Protein AF-A0A3A8WKR2-F1 (afdb_monomer_lite)

Radius of gyration: 16.27 Å; chains: 1; bounding box: 33×56×37 Å

Structure (mmCIF, N/CA/C/O backbone):
data_AF-A0A3A8WKR2-F1
#
_entry.id   AF-A0A3A8WKR2-F1
#
loop_
_atom_site.group_PDB
_atom_site.id
_atom_site.type_symbol
_atom_site.label_atom_id
_atom_site.label_alt_id
_atom_site.label_comp_id
_atom_site.label_asym_id
_atom_site.label_entity_id
_atom_site.label_seq_id
_atom_site.pdbx_PDB_ins_code
_atom_site.Cartn_x
_atom_site.Cartn_y
_atom_site.Cartn_z
_atom_site.occupancy
_atom_site.B_iso_or_equiv
_atom_site.auth_seq_id
_atom_site.auth_comp_id
_atom_site.auth_asym_id
_atom_site.auth_atom_id
_atom_site.pdbx_PDB_model_num
ATOM 1 N N . MET A 1 1 ? 0.386 -29.888 -8.246 1.00 54.59 1 MET A N 1
ATOM 2 C CA . MET A 1 1 ? 0.530 -28.434 -8.473 1.00 54.59 1 MET A CA 1
ATOM 3 C C . MET A 1 1 ? 1.461 -28.224 -9.652 1.00 54.59 1 MET A C 1
ATOM 5 O O . MET A 1 1 ? 2.599 -28.665 -9.584 1.00 54.59 1 MET A O 1
ATOM 9 N N . THR A 1 2 ? 0.986 -27.614 -10.733 1.00 65.75 2 THR A N 1
ATOM 10 C CA . THR A 1 2 ? 1.824 -27.174 -11.857 1.00 65.75 2 THR A CA 1
ATOM 11 C C . THR A 1 2 ? 2.219 -25.722 -11.625 1.00 65.75 2 THR A C 1
ATOM 13 O O . THR A 1 2 ? 1.349 -24.857 -11.572 1.00 65.75 2 THR A O 1
ATOM 16 N N . LEU A 1 3 ? 3.515 -25.456 -11.455 1.00 73.44 3 LEU A N 1
ATOM 17 C CA . LEU A 1 3 ? 4.040 -24.095 -11.356 1.00 73.44 3 LEU A CA 1
ATOM 18 C C . LEU A 1 3 ? 3.862 -23.401 -12.717 1.00 73.44 3 LEU A C 1
ATOM 20 O O . LEU A 1 3 ? 4.360 -23.893 -13.728 1.00 73.44 3 LEU A O 1
ATOM 24 N N . GLN A 1 4 ? 3.141 -22.283 -12.748 1.00 75.62 4 GLN A N 1
ATOM 25 C CA . GLN A 1 4 ? 3.047 -21.405 -13.915 1.00 75.62 4 GLN A CA 1
ATOM 26 C C . GLN A 1 4 ? 4.026 -20.248 -13.693 1.00 75.62 4 GLN A C 1
ATOM 28 O O . GLN A 1 4 ? 3.892 -19.522 -12.710 1.00 75.62 4 GLN A O 1
ATOM 33 N N . MET A 1 5 ? 5.031 -20.102 -14.560 1.00 78.94 5 MET A N 1
ATOM 34 C CA . MET A 1 5 ? 5.992 -18.997 -14.484 1.00 78.94 5 MET A CA 1
ATOM 35 C C . MET A 1 5 ? 5.690 -17.945 -15.548 1.00 78.94 5 MET A C 1
ATOM 37 O O . MET A 1 5 ? 5.533 -18.271 -16.721 1.00 78.94 5 MET A O 1
ATOM 41 N N . GLU A 1 6 ? 5.669 -16.682 -15.132 1.00 75.50 6 GLU A N 1
ATOM 42 C CA . GLU A 1 6 ? 5.547 -15.512 -16.000 1.00 75.50 6 GLU A CA 1
ATOM 43 C C . GLU A 1 6 ? 6.746 -14.597 -15.721 1.00 75.50 6 GLU A C 1
ATOM 45 O O . GLU A 1 6 ? 6.967 -14.189 -14.580 1.00 75.50 6 GLU A O 1
ATOM 50 N N . GLN A 1 7 ? 7.554 -14.312 -16.746 1.00 78.44 7 GLN A N 1
ATOM 51 C CA . GLN A 1 7 ? 8.708 -13.420 -16.634 1.00 78.44 7 GLN A CA 1
ATOM 52 C C . GLN A 1 7 ? 8.370 -12.070 -17.260 1.00 78.44 7 GLN A C 1
ATOM 54 O O . GLN A 1 7 ? 7.929 -11.996 -18.404 1.00 78.44 7 GLN A O 1
ATOM 59 N N . VAL A 1 8 ? 8.630 -10.996 -16.519 1.00 79.62 8 VAL A N 1
ATOM 60 C CA . VAL A 1 8 ? 8.460 -9.624 -16.994 1.00 79.62 8 VAL A CA 1
ATOM 61 C C . VAL A 1 8 ? 9.585 -8.756 -16.447 1.00 79.62 8 VAL A C 1
ATOM 63 O O . VAL A 1 8 ? 10.010 -8.922 -15.301 1.00 79.62 8 VAL A O 1
ATOM 66 N N . PHE A 1 9 ? 10.082 -7.823 -17.255 1.00 83.19 9 PHE A N 1
ATOM 67 C CA . PHE A 1 9 ? 10.943 -6.768 -16.739 1.00 83.19 9 PHE A CA 1
ATOM 68 C C . PHE A 1 9 ? 10.080 -5.755 -15.997 1.00 83.19 9 PHE A C 1
ATOM 70 O O . PHE A 1 9 ? 9.121 -5.222 -16.540 1.00 83.19 9 PHE A O 1
ATOM 77 N N . VAL A 1 10 ? 10.450 -5.444 -14.757 1.00 83.62 10 VAL A N 1
ATOM 78 C CA . VAL A 1 10 ? 9.696 -4.508 -13.907 1.00 83.62 10 VAL A CA 1
ATOM 79 C C . VAL A 1 10 ? 9.517 -3.133 -14.568 1.00 83.62 10 VAL A C 1
ATOM 81 O O . VAL A 1 10 ? 8.483 -2.503 -14.394 1.00 83.62 10 VAL A O 1
ATOM 84 N N . ARG A 1 11 ? 10.491 -2.687 -15.373 1.00 81.25 11 ARG A N 1
ATOM 85 C CA . ARG A 1 11 ? 10.414 -1.427 -16.137 1.00 81.25 11 ARG A CA 1
ATOM 86 C C . ARG A 1 11 ? 9.366 -1.441 -17.249 1.00 81.25 11 ARG A C 1
ATOM 88 O O . ARG A 1 11 ? 8.857 -0.385 -17.598 1.00 81.25 11 ARG A O 1
ATOM 95 N N . ASP A 1 12 ? 9.057 -2.621 -17.773 1.00 84.69 12 ASP A N 1
ATOM 96 C CA . ASP A 1 12 ? 8.122 -2.808 -18.883 1.00 84.69 1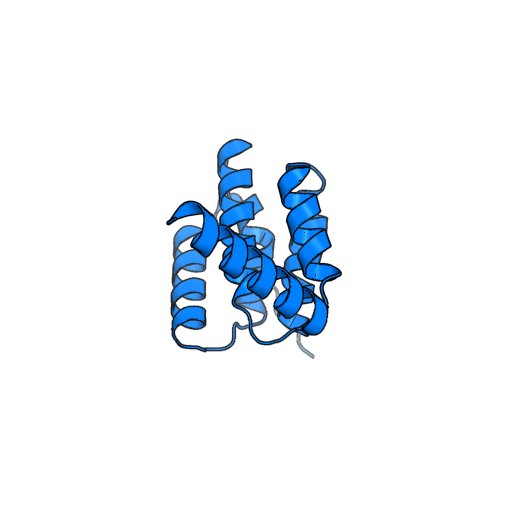2 ASP A CA 1
ATOM 97 C C . ASP A 1 12 ? 6.709 -3.127 -18.375 1.00 84.69 12 ASP A C 1
ATOM 99 O O . ASP A 1 12 ? 5.796 -3.392 -19.160 1.00 84.69 12 ASP A O 1
ATOM 103 N N . LEU A 1 13 ? 6.505 -3.113 -17.050 1.00 85.25 13 LEU A N 1
ATOM 104 C CA . LEU A 1 13 ? 5.178 -3.255 -16.476 1.00 85.25 13 LEU A CA 1
ATOM 105 C C . LEU A 1 13 ? 4.292 -2.108 -16.969 1.00 85.25 13 LEU A C 1
ATOM 107 O O . LEU A 1 13 ? 4.689 -0.944 -16.876 1.00 85.25 13 LEU A O 1
ATOM 111 N N . PRO A 1 14 ? 3.062 -2.400 -17.425 1.00 86.44 14 PRO A N 1
ATOM 112 C CA . PRO A 1 14 ? 2.098 -1.373 -17.785 1.00 86.44 14 PRO A CA 1
ATOM 113 C C . PRO A 1 14 ? 1.527 -0.751 -16.502 1.00 86.44 14 PRO A C 1
ATOM 115 O O . PRO A 1 14 ? 0.368 -0.975 -16.150 1.00 86.44 14 PRO A O 1
ATOM 118 N N . ALA A 1 15 ? 2.372 -0.005 -15.786 1.00 85.38 15 ALA A N 1
ATOM 119 C CA . ALA A 1 15 ? 2.145 0.470 -14.428 1.00 85.38 15 ALA A CA 1
ATOM 120 C C . ALA A 1 15 ? 0.817 1.222 -14.301 1.00 85.38 15 ALA A C 1
ATOM 122 O O . ALA A 1 15 ? 0.014 0.925 -13.420 1.00 85.38 15 ALA A O 1
ATOM 123 N N . GLU A 1 16 ? 0.533 2.115 -15.249 1.00 87.75 16 GLU A N 1
ATOM 124 C CA . GLU A 1 16 ? -0.706 2.888 -15.235 1.00 87.75 16 GLU A CA 1
ATOM 125 C C . GLU A 1 16 ? -1.943 2.011 -15.464 1.00 87.75 16 GLU A C 1
ATOM 127 O O . GLU A 1 16 ? -2.945 2.148 -14.772 1.00 87.75 16 GLU A O 1
ATOM 132 N N . LYS A 1 17 ? -1.872 1.031 -16.372 1.00 89.50 17 LYS A N 1
ATOM 133 C CA . LYS A 1 17 ? -2.993 0.109 -16.609 1.00 89.50 17 LYS A CA 1
ATOM 134 C C . LYS A 1 17 ? -3.283 -0.747 -15.376 1.00 89.50 17 LYS A C 1
ATOM 136 O O . LYS A 1 17 ? -4.448 -0.962 -15.046 1.00 89.50 17 LYS A O 1
ATOM 141 N N . ILE A 1 18 ? -2.234 -1.229 -14.708 1.00 88.56 18 ILE A N 1
ATOM 142 C CA . ILE A 1 18 ? -2.344 -1.984 -13.453 1.00 88.56 18 ILE A CA 1
ATOM 143 C C . ILE A 1 18 ? -3.015 -1.108 -12.393 1.00 88.56 18 ILE A C 1
ATOM 145 O O . ILE A 1 18 ? -4.017 -1.516 -11.811 1.00 88.56 18 ILE A O 1
ATOM 149 N N . TYR A 1 19 ? -2.512 0.112 -12.203 1.00 87.75 19 TYR A N 1
ATOM 150 C CA . TYR A 1 19 ? -3.041 1.066 -11.234 1.00 87.75 19 TYR A CA 1
ATOM 151 C C . TYR A 1 19 ? -4.535 1.352 -11.451 1.00 87.75 19 TYR A C 1
ATOM 153 O O . TYR A 1 19 ? -5.335 1.199 -10.527 1.00 87.75 19 TYR A O 1
ATOM 161 N N . GLN A 1 20 ? -4.935 1.666 -12.687 1.00 89.31 20 GLN A N 1
ATOM 162 C CA . GLN A 1 20 ? -6.335 1.931 -13.034 1.00 89.31 20 GLN A CA 1
ATOM 163 C C . GLN A 1 20 ? -7.233 0.707 -12.830 1.00 89.31 20 GLN A C 1
ATOM 165 O O . GLN A 1 20 ? -8.346 0.833 -12.323 1.00 89.31 20 GLN A O 1
ATOM 170 N N . THR A 1 21 ? -6.753 -0.488 -13.185 1.00 90.50 21 THR A N 1
ATOM 171 C CA . THR A 1 21 ? -7.519 -1.733 -13.007 1.00 90.50 21 THR A CA 1
ATOM 172 C C . THR A 1 21 ? -7.788 -2.005 -11.528 1.00 90.50 21 THR A C 1
ATOM 174 O O . THR A 1 21 ? -8.921 -2.302 -11.151 1.00 90.50 21 THR A O 1
ATOM 177 N N . VAL A 1 22 ? -6.762 -1.851 -10.685 1.00 89.25 22 VAL A N 1
ATOM 178 C CA . VAL A 1 22 ? -6.875 -2.029 -9.233 1.00 89.25 22 VAL A CA 1
ATOM 179 C C . VAL A 1 22 ? -7.834 -1.001 -8.635 1.00 89.25 22 VAL A C 1
ATOM 181 O O . VAL A 1 22 ? -8.725 -1.382 -7.883 1.00 89.25 22 VAL A O 1
ATOM 184 N N . ILE A 1 23 ? -7.725 0.277 -9.016 1.00 89.44 23 ILE A N 1
ATOM 185 C CA . ILE A 1 23 ? -8.662 1.322 -8.573 1.00 89.44 23 ILE A CA 1
ATOM 186 C C . ILE A 1 23 ? -10.101 0.974 -8.929 1.00 89.44 23 ILE A C 1
ATOM 188 O O . ILE A 1 23 ? -10.986 1.103 -8.087 1.00 89.44 23 ILE A O 1
ATOM 192 N N . HIS A 1 24 ? -10.350 0.569 -10.174 1.00 90.94 24 HIS A N 1
ATOM 193 C CA . HIS A 1 24 ? -11.699 0.246 -10.622 1.00 90.94 24 HIS A CA 1
ATOM 194 C C . HIS A 1 24 ? -12.303 -0.896 -9.806 1.00 90.94 24 HIS A C 1
ATOM 196 O O . HIS A 1 24 ? -13.449 -0.787 -9.379 1.00 90.94 24 HIS A O 1
ATOM 202 N N . LYS A 1 25 ? -11.524 -1.946 -9.529 1.00 91.50 25 LYS A N 1
ATOM 203 C CA . LYS A 1 25 ? -11.966 -3.064 -8.691 1.00 91.50 25 LYS A CA 1
ATOM 204 C C . LYS A 1 25 ? -12.240 -2.647 -7.252 1.00 91.50 25 LYS A C 1
ATOM 206 O O . LYS A 1 25 ? -13.318 -2.929 -6.742 1.00 91.50 25 LYS A O 1
ATOM 211 N N . LEU A 1 26 ? -11.317 -1.915 -6.628 1.00 87.69 26 LEU A N 1
ATOM 212 C CA . LEU A 1 26 ? -11.488 -1.449 -5.249 1.00 87.69 26 LEU A CA 1
ATOM 213 C C . LEU A 1 26 ? -12.709 -0.529 -5.106 1.00 87.69 26 LEU A C 1
ATOM 215 O O . LEU A 1 26 ? -13.477 -0.680 -4.162 1.00 87.69 26 LEU A O 1
ATOM 219 N N . LYS A 1 27 ? -12.957 0.358 -6.079 1.00 86.12 27 LYS A N 1
ATOM 220 C CA . LYS A 1 27 ? -14.162 1.208 -6.110 1.00 86.12 27 LYS A CA 1
ATOM 221 C C . LYS A 1 27 ? -15.462 0.416 -6.254 1.00 86.12 27 LYS A C 1
ATOM 223 O O . LYS A 1 27 ? -16.491 0.863 -5.756 1.00 86.12 27 LYS A O 1
ATOM 228 N N . ASN A 1 28 ? -15.419 -0.726 -6.932 1.00 87.62 28 ASN A N 1
ATOM 229 C CA . ASN A 1 28 ? -16.574 -1.600 -7.124 1.00 87.62 28 ASN A CA 1
ATOM 230 C C . ASN A 1 28 ? -16.768 -2.608 -5.975 1.00 87.62 28 ASN A C 1
ATOM 232 O O . ASN A 1 28 ? -17.761 -3.331 -5.978 1.00 87.62 28 ASN A O 1
ATOM 236 N N . GLY A 1 29 ? -15.844 -2.667 -5.006 1.00 82.25 29 GLY A N 1
ATOM 237 C CA . GLY A 1 29 ? -15.840 -3.679 -3.943 1.00 82.25 29 GLY A CA 1
ATOM 238 C C . GLY A 1 29 ? -15.380 -5.067 -4.409 1.00 82.25 29 GLY A C 1
ATOM 239 O O . GLY A 1 29 ? -15.605 -6.063 -3.722 1.00 82.25 29 GLY A O 1
ATOM 240 N N . ASP A 1 30 ? -14.742 -5.157 -5.578 1.00 88.25 30 ASP A N 1
ATOM 241 C CA . ASP A 1 30 ? -14.231 -6.414 -6.116 1.00 88.25 30 ASP A CA 1
ATOM 242 C C . ASP A 1 30 ? -12.921 -6.819 -5.426 1.00 88.25 30 ASP A C 1
ATOM 244 O O . ASP A 1 30 ? -12.030 -5.998 -5.185 1.00 88.25 30 ASP A O 1
ATOM 248 N N . LYS A 1 31 ? -12.750 -8.124 -5.185 1.00 88.50 31 LYS A N 1
ATOM 249 C CA . LYS A 1 31 ? -11.486 -8.668 -4.672 1.00 88.50 31 LYS A CA 1
ATOM 250 C C . LYS A 1 31 ? -10.386 -8.613 -5.729 1.00 88.50 31 LYS A C 1
ATOM 252 O O . LYS A 1 31 ? -10.601 -8.926 -6.905 1.00 88.50 31 LYS A O 1
ATOM 257 N N . LEU A 1 32 ? -9.179 -8.285 -5.280 1.00 92.06 32 LEU A N 1
ATOM 258 C CA . LEU A 1 32 ? -7.980 -8.375 -6.103 1.00 92.06 32 LEU A CA 1
ATOM 259 C C . LEU A 1 32 ? -7.529 -9.833 -6.208 1.00 92.06 32 LEU A C 1
ATOM 261 O O . LEU A 1 32 ? -7.591 -10.606 -5.256 1.00 92.06 32 LEU A O 1
ATOM 265 N N . THR A 1 33 ? -7.061 -10.213 -7.388 1.00 92.50 33 THR A N 1
ATOM 266 C CA . THR A 1 33 ? -6.405 -11.504 -7.607 1.00 92.50 33 THR A CA 1
ATOM 267 C C . THR A 1 33 ? -4.997 -11.500 -7.009 1.00 92.50 33 THR A C 1
ATOM 269 O O . THR A 1 33 ? -4.383 -10.44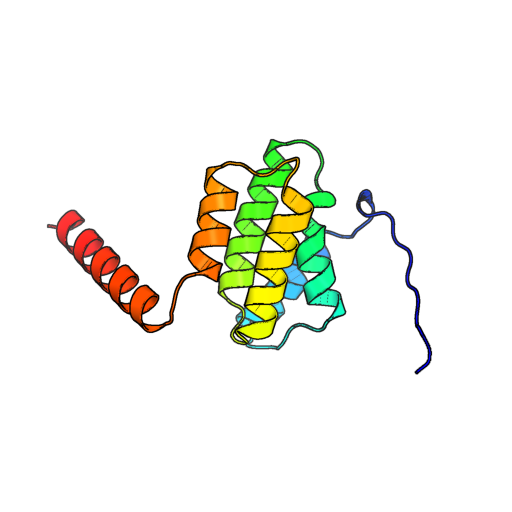4 -6.855 1.00 92.50 33 THR A O 1
ATOM 272 N N . GLU A 1 34 ? -4.424 -12.680 -6.749 1.00 89.50 34 GLU A N 1
ATOM 273 C CA . GLU A 1 34 ? -3.030 -12.792 -6.282 1.00 89.50 34 GLU A CA 1
ATOM 274 C C . GLU A 1 34 ? -2.044 -12.076 -7.217 1.00 89.50 34 GLU A C 1
ATOM 276 O O . GLU A 1 34 ? -1.137 -11.382 -6.759 1.00 89.50 34 GLU A O 1
ATOM 281 N N . LYS A 1 35 ? -2.256 -12.175 -8.538 1.00 89.06 35 LYS A N 1
ATOM 282 C CA . LYS A 1 35 ? -1.448 -11.463 -9.535 1.00 89.06 35 LYS A CA 1
ATOM 283 C C . LYS A 1 35 ? -1.534 -9.948 -9.351 1.00 89.06 35 LYS A C 1
ATOM 285 O O . LYS A 1 35 ? -0.505 -9.282 -9.390 1.00 89.06 35 LYS A O 1
ATOM 290 N N . GLU A 1 36 ? -2.730 -9.410 -9.137 1.00 91.94 36 GLU A N 1
ATOM 291 C CA . GLU A 1 36 ? -2.941 -7.971 -8.936 1.00 91.94 36 GLU A CA 1
ATOM 292 C C . GLU A 1 36 ? -2.327 -7.484 -7.620 1.00 91.94 36 GLU A C 1
ATOM 294 O O . GLU A 1 36 ? -1.703 -6.427 -7.606 1.00 91.94 36 GLU A O 1
ATOM 299 N N . LEU A 1 37 ? -2.414 -8.272 -6.542 1.00 92.62 37 LEU A N 1
ATOM 300 C CA . LEU A 1 37 ? -1.738 -7.970 -5.274 1.00 92.62 37 LEU A CA 1
ATOM 301 C C . LEU A 1 37 ? -0.214 -7.913 -5.457 1.00 92.62 37 LEU A C 1
ATOM 303 O O . LEU A 1 37 ? 0.432 -6.961 -5.019 1.00 92.62 37 LEU A O 1
ATOM 307 N N . MET A 1 38 ? 0.365 -8.891 -6.161 1.00 90.25 38 MET A N 1
ATOM 308 C CA . MET A 1 38 ? 1.800 -8.914 -6.461 1.00 90.25 38 MET A CA 1
ATOM 309 C C . MET A 1 38 ? 2.223 -7.746 -7.354 1.00 90.25 38 MET A C 1
ATOM 311 O O . MET A 1 38 ? 3.257 -7.124 -7.109 1.00 90.25 38 MET A O 1
ATOM 315 N N . GLN A 1 39 ? 1.418 -7.421 -8.366 1.00 90.12 39 GLN A N 1
ATOM 316 C CA . GLN A 1 39 ? 1.644 -6.276 -9.242 1.00 90.12 39 GLN A CA 1
ATOM 317 C C . GLN A 1 39 ? 1.584 -4.954 -8.476 1.00 90.12 39 GLN A C 1
ATOM 319 O O . GLN A 1 39 ? 2.426 -4.093 -8.711 1.00 90.12 39 GLN A O 1
ATOM 324 N N . LEU A 1 40 ? 0.643 -4.814 -7.539 1.00 90.75 40 LEU A N 1
ATOM 325 C CA . LEU A 1 40 ? 0.506 -3.638 -6.686 1.00 90.75 40 LEU A CA 1
ATOM 326 C C . LEU A 1 40 ? 1.734 -3.455 -5.787 1.00 90.75 40 LEU A C 1
ATOM 328 O O . LEU A 1 40 ? 2.239 -2.341 -5.670 1.00 90.75 40 LEU A O 1
ATOM 332 N N . ILE A 1 41 ? 2.251 -4.552 -5.221 1.00 91.00 41 ILE A N 1
ATOM 333 C CA . ILE A 1 41 ? 3.492 -4.550 -4.444 1.00 91.00 41 ILE A CA 1
ATOM 334 C C . ILE A 1 41 ? 4.633 -4.021 -5.312 1.00 91.00 41 ILE A C 1
ATOM 336 O O . ILE A 1 41 ? 5.223 -3.013 -4.962 1.00 91.00 41 ILE A O 1
ATOM 340 N N . ILE A 1 42 ? 4.927 -4.626 -6.465 1.00 89.50 42 ILE A N 1
ATOM 341 C CA . ILE A 1 42 ? 6.101 -4.247 -7.276 1.00 89.50 42 ILE A CA 1
ATOM 342 C C . ILE A 1 42 ? 5.933 -2.940 -8.067 1.00 89.50 42 ILE A C 1
ATOM 344 O O . ILE A 1 42 ? 6.915 -2.447 -8.623 1.00 89.50 42 ILE A O 1
ATOM 348 N N . LEU A 1 43 ? 4.728 -2.368 -8.120 1.00 90.00 43 LEU A N 1
ATOM 349 C CA . LEU A 1 43 ? 4.398 -1.191 -8.927 1.00 90.00 43 LEU A CA 1
ATOM 350 C C . LEU A 1 43 ? 5.351 -0.001 -8.717 1.00 90.00 43 LEU A C 1
ATOM 352 O O . LEU A 1 43 ? 5.803 0.565 -9.714 1.00 90.00 43 LEU A O 1
ATOM 356 N N . PRO A 1 44 ? 5.750 0.368 -7.481 1.00 88.62 44 PRO A N 1
ATOM 357 C CA . PRO A 1 44 ? 6.680 1.474 -7.276 1.00 88.62 44 PRO A CA 1
ATOM 358 C C . PRO A 1 44 ? 8.067 1.234 -7.874 1.00 88.62 44 PRO A C 1
ATOM 360 O O . PRO A 1 44 ? 8.796 2.185 -8.131 1.00 88.62 44 PRO A O 1
ATOM 363 N N . LEU A 1 45 ? 8.462 -0.018 -8.115 1.00 86.25 45 LEU A N 1
ATOM 364 C CA . LEU A 1 45 ? 9.758 -0.335 -8.715 1.00 86.25 45 LEU A CA 1
ATOM 365 C C . LEU A 1 45 ? 9.796 -0.066 -10.226 1.00 86.25 45 LEU A C 1
ATOM 367 O O . LEU A 1 45 ? 10.893 0.067 -10.775 1.00 86.25 45 LEU A O 1
ATOM 371 N N . ALA A 1 46 ? 8.633 0.012 -10.880 1.00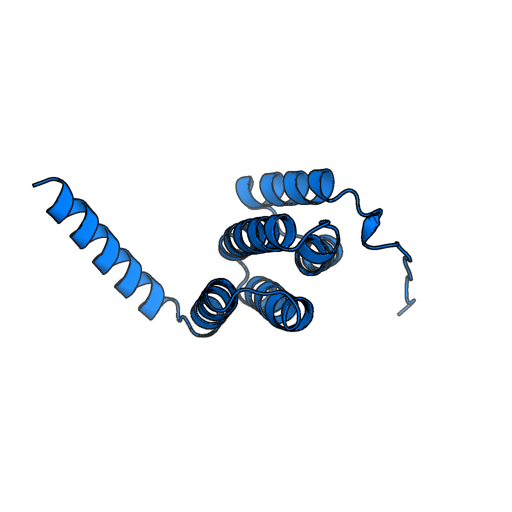 87.75 46 ALA A N 1
ATOM 372 C CA . ALA A 1 46 ? 8.516 0.320 -12.304 1.00 87.75 46 ALA A CA 1
ATOM 373 C C . ALA A 1 46 ? 8.824 1.797 -12.610 1.00 87.75 46 ALA A C 1
ATOM 375 O O . ALA A 1 46 ? 9.227 2.128 -13.724 1.00 87.75 46 ALA A O 1
ATOM 376 N N . GLU A 1 47 ? 8.691 2.679 -11.616 1.00 87.94 47 GLU A N 1
ATOM 377 C CA . GLU A 1 47 ? 8.915 4.114 -11.779 1.00 87.94 47 GLU A CA 1
ATOM 378 C C . GLU A 1 47 ? 10.402 4.478 -11.878 1.00 87.94 47 GLU A C 1
ATOM 380 O O . GLU A 1 47 ? 11.277 3.889 -11.229 1.00 87.94 47 GLU A O 1
ATOM 385 N N . GLN A 1 48 ? 10.696 5.511 -12.669 1.00 85.31 48 GLN A N 1
ATOM 386 C CA . GLN A 1 48 ? 12.043 6.061 -12.818 1.00 85.31 48 GLN A CA 1
ATOM 387 C C . GLN A 1 48 ? 12.225 7.320 -11.967 1.00 85.31 48 GLN A C 1
ATOM 389 O O . GLN A 1 48 ? 11.383 8.214 -11.979 1.00 85.31 48 GLN A O 1
ATOM 394 N N . GLY A 1 49 ? 13.365 7.413 -11.277 1.00 86.12 49 GLY A N 1
ATOM 395 C CA . GLY A 1 49 ? 13.679 8.530 -10.379 1.00 86.12 49 GLY A CA 1
ATOM 396 C C . GLY A 1 49 ? 13.097 8.359 -8.973 1.00 86.12 49 GLY A C 1
ATOM 397 O O . GLY A 1 49 ? 12.063 7.724 -8.783 1.00 86.12 49 GLY A O 1
ATOM 398 N N . ALA A 1 50 ? 13.788 8.898 -7.966 1.00 83.44 50 ALA A N 1
ATOM 399 C CA . ALA A 1 50 ? 13.393 8.734 -6.566 1.00 83.44 50 ALA A CA 1
ATOM 400 C C . ALA A 1 50 ? 12.019 9.361 -6.271 1.00 83.44 50 ALA A C 1
ATOM 402 O O . ALA A 1 50 ? 11.203 8.736 -5.600 1.00 83.44 50 ALA A O 1
ATOM 403 N N . ASP A 1 51 ? 11.732 10.537 -6.833 1.00 85.44 51 ASP A N 1
ATOM 404 C CA . ASP A 1 51 ? 10.491 11.271 -6.557 1.00 85.44 51 ASP A CA 1
ATOM 405 C C . ASP A 1 51 ? 9.249 10.551 -7.093 1.00 85.44 51 ASP A C 1
ATOM 407 O O . ASP A 1 51 ? 8.251 10.421 -6.388 1.00 85.44 51 ASP A O 1
ATOM 411 N N . ASN A 1 52 ? 9.313 10.017 -8.317 1.00 88.06 52 ASN A N 1
ATOM 412 C CA . ASN A 1 52 ? 8.200 9.255 -8.893 1.00 88.06 52 ASN A CA 1
ATOM 413 C C . ASN A 1 52 ? 7.965 7.950 -8.127 1.00 88.06 52 ASN A C 1
ATOM 415 O O . ASN A 1 52 ? 6.820 7.571 -7.894 1.00 88.06 52 ASN A O 1
ATOM 419 N N . LYS A 1 53 ? 9.043 7.305 -7.659 1.00 86.88 53 LYS A N 1
ATOM 420 C CA . LYS A 1 53 ? 8.941 6.143 -6.772 1.00 86.88 53 LYS A CA 1
ATOM 421 C C . LYS A 1 53 ? 8.235 6.494 -5.464 1.00 86.88 53 LYS A C 1
ATOM 423 O O . LYS A 1 53 ? 7.356 5.739 -5.066 1.00 86.88 53 LYS A O 1
ATOM 428 N N . GLN A 1 54 ? 8.555 7.624 -4.821 1.00 84.81 54 GLN A N 1
ATOM 429 C CA . GLN A 1 54 ? 7.849 8.047 -3.598 1.00 84.81 54 GLN A CA 1
ATOM 430 C C . GLN A 1 54 ? 6.367 8.300 -3.853 1.00 84.81 54 GLN A C 1
ATOM 432 O O . GLN A 1 54 ? 5.532 7.735 -3.152 1.00 84.81 54 GLN A O 1
ATOM 437 N N . LYS A 1 55 ? 6.038 9.072 -4.896 1.00 88.62 55 LYS A N 1
ATOM 438 C CA . LYS A 1 55 ? 4.643 9.347 -5.266 1.00 88.62 55 LYS A CA 1
ATOM 439 C C . LYS A 1 55 ? 3.868 8.057 -5.506 1.00 88.62 55 LYS A C 1
ATOM 441 O O . LYS A 1 55 ? 2.735 7.911 -5.057 1.00 88.62 55 LYS A O 1
ATOM 446 N N . ARG A 1 56 ? 4.492 7.088 -6.178 1.00 89.56 56 ARG A N 1
ATOM 447 C CA . ARG A 1 56 ? 3.863 5.792 -6.421 1.00 89.56 56 ARG A CA 1
ATOM 448 C C . ARG A 1 56 ? 3.701 4.980 -5.139 1.00 89.56 56 ARG A C 1
ATOM 450 O O . ARG A 1 56 ? 2.675 4.330 -4.987 1.00 89.56 56 ARG A O 1
ATOM 457 N N . ILE A 1 57 ? 4.655 5.028 -4.208 1.00 89.00 57 ILE A N 1
ATOM 458 C CA . ILE A 1 57 ? 4.510 4.398 -2.884 1.00 89.00 57 ILE A CA 1
ATOM 459 C C . ILE A 1 57 ? 3.301 4.979 -2.148 1.00 89.00 57 ILE A C 1
ATOM 461 O O . ILE A 1 57 ? 2.483 4.210 -1.655 1.00 89.00 57 ILE A O 1
ATOM 465 N N . GLU A 1 58 ? 3.157 6.302 -2.109 1.00 88.81 58 GLU A N 1
ATOM 466 C CA . GLU A 1 58 ? 2.028 6.978 -1.453 1.00 88.81 58 GLU A CA 1
ATOM 467 C C . GLU A 1 58 ? 0.686 6.543 -2.048 1.00 88.81 58 GLU A C 1
ATOM 469 O O . GLU A 1 58 ? -0.208 6.112 -1.320 1.00 88.81 58 GLU A O 1
ATOM 474 N N . GLN A 1 59 ? 0.581 6.546 -3.378 1.00 90.12 59 GLN A N 1
ATOM 475 C CA . GLN A 1 59 ? -0.609 6.072 -4.084 1.00 90.12 59 GLN A CA 1
ATOM 476 C C . GLN A 1 59 ? -0.924 4.606 -3.779 1.00 90.12 59 GLN A C 1
ATOM 478 O O . GLN A 1 59 ? -2.079 4.239 -3.582 1.00 90.12 59 GLN A O 1
ATOM 483 N N . VAL A 1 60 ? 0.091 3.743 -3.744 1.00 90.38 60 VAL A N 1
ATOM 484 C CA . VAL A 1 60 ? -0.108 2.323 -3.449 1.00 90.38 60 VAL A CA 1
ATOM 485 C C . VAL A 1 60 ? -0.511 2.112 -1.984 1.00 90.38 60 VAL A C 1
ATOM 487 O O . VAL A 1 60 ? -1.348 1.254 -1.713 1.00 90.38 60 VAL A O 1
ATOM 490 N N . ILE A 1 61 ? 0.028 2.896 -1.044 1.00 89.19 61 ILE A N 1
ATOM 491 C CA . ILE A 1 61 ? -0.386 2.870 0.368 1.00 89.19 61 ILE A CA 1
ATOM 492 C C . ILE A 1 61 ? -1.870 3.225 0.496 1.00 89.19 61 ILE A C 1
ATOM 494 O O . ILE A 1 61 ? -2.591 2.557 1.240 1.00 89.19 61 ILE A O 1
ATOM 498 N N . GLU A 1 62 ? -2.327 4.244 -0.234 1.00 89.19 62 GLU A N 1
ATOM 499 C CA . GLU A 1 62 ? -3.734 4.646 -0.262 1.00 89.19 62 GLU A CA 1
ATOM 500 C C . GLU A 1 62 ? -4.629 3.513 -0.780 1.00 89.19 62 GLU A C 1
ATOM 502 O O . GLU A 1 62 ? -5.603 3.151 -0.120 1.00 89.19 62 GLU A O 1
ATOM 507 N N . LEU A 1 63 ? -4.257 2.883 -1.902 1.00 90.19 63 LEU A N 1
ATOM 508 C CA . LEU A 1 63 ? -5.003 1.749 -2.458 1.00 90.19 63 LEU A CA 1
ATOM 509 C C . LEU A 1 63 ? -5.017 0.538 -1.527 1.00 90.19 63 LEU A C 1
ATOM 511 O O . LEU A 1 63 ? -6.062 -0.073 -1.322 1.00 90.19 63 LEU A O 1
ATOM 515 N N . ALA A 1 64 ? -3.877 0.198 -0.926 1.00 89.50 64 ALA A N 1
ATOM 516 C CA . ALA A 1 64 ? -3.792 -0.907 0.022 1.00 89.50 64 ALA A CA 1
ATOM 517 C C . ALA A 1 64 ? -4.697 -0.672 1.244 1.00 89.50 64 ALA A C 1
ATOM 519 O O . ALA A 1 64 ? -5.294 -1.612 1.769 1.00 89.50 64 ALA A O 1
ATOM 520 N N . GLY A 1 65 ? -4.858 0.588 1.660 1.00 87.31 65 GLY A N 1
ATOM 521 C CA . GLY A 1 65 ? -5.785 0.986 2.717 1.00 87.31 65 GLY A CA 1
ATOM 522 C C . GLY A 1 65 ? -7.259 0.694 2.413 1.00 87.31 65 GLY A C 1
ATOM 523 O O . GLY A 1 65 ? -8.033 0.533 3.351 1.00 87.31 65 GLY A O 1
ATOM 524 N N . GLN A 1 66 ? -7.636 0.586 1.136 1.00 88.19 66 GLN A N 1
ATOM 525 C CA . GLN A 1 66 ? -9.007 0.302 0.689 1.00 88.19 66 GLN A CA 1
ATOM 526 C C . GLN A 1 66 ? -9.302 -1.203 0.562 1.00 88.19 66 GLN A C 1
ATOM 528 O O . GLN A 1 66 ? -10.447 -1.586 0.346 1.00 88.19 66 GLN A O 1
ATOM 533 N N . ILE A 1 67 ? -8.291 -2.071 0.695 1.00 89.69 67 ILE A N 1
ATOM 534 C CA . ILE A 1 67 ? -8.475 -3.528 0.657 1.00 89.69 67 ILE A CA 1
ATOM 535 C C . ILE A 1 67 ? -9.202 -3.982 1.931 1.00 89.69 67 ILE A C 1
ATOM 537 O O . ILE A 1 67 ? -8.686 -3.822 3.036 1.00 89.69 67 ILE A O 1
ATOM 541 N N . GLU A 1 68 ? -10.374 -4.600 1.775 1.00 86.31 68 GLU A N 1
ATOM 542 C CA . GLU A 1 68 ? -11.196 -5.066 2.904 1.00 86.31 68 GLU A CA 1
ATOM 543 C C . GLU A 1 68 ? -10.596 -6.276 3.635 1.00 86.31 68 GLU A C 1
ATOM 545 O O . GLU A 1 68 ? -10.735 -6.421 4.853 1.00 86.31 68 GLU A O 1
ATOM 550 N N . ASN A 1 69 ? -9.935 -7.173 2.898 1.00 89.81 69 ASN A N 1
ATOM 551 C CA . ASN A 1 69 ? -9.325 -8.364 3.472 1.00 89.81 69 ASN A CA 1
ATOM 552 C C . ASN A 1 69 ? -8.034 -7.995 4.219 1.00 89.81 69 ASN A C 1
ATOM 554 O O . ASN A 1 69 ? -7.013 -7.679 3.609 1.00 89.81 69 ASN A O 1
ATOM 558 N N . GLU A 1 70 ? -8.054 -8.111 5.548 1.00 86.88 70 GLU A N 1
ATOM 559 C CA . GLU A 1 70 ? -6.908 -7.770 6.399 1.00 86.88 70 GLU A CA 1
ATOM 560 C C . GLU A 1 70 ? -5.631 -8.559 6.073 1.00 86.88 70 GLU A C 1
ATOM 562 O O . GLU A 1 70 ? -4.531 -8.032 6.241 1.00 86.88 70 GLU A O 1
ATOM 567 N N . GLN A 1 71 ? -5.736 -9.820 5.636 1.00 89.88 71 GLN A N 1
ATOM 568 C CA . GLN A 1 71 ? -4.556 -10.621 5.296 1.00 89.88 71 GLN A CA 1
ATOM 569 C C . GLN A 1 71 ? -3.915 -10.139 3.994 1.00 89.88 71 GLN A C 1
ATOM 571 O O . GLN A 1 71 ? -2.697 -9.974 3.940 1.00 89.88 71 GLN A O 1
ATOM 576 N N . GLU A 1 72 ? -4.726 -9.858 2.974 1.00 92.19 72 GLU A N 1
ATOM 577 C CA . GLU A 1 72 ? -4.263 -9.309 1.693 1.00 92.19 72 GLU A CA 1
ATOM 578 C C . GLU A 1 72 ? -3.685 -7.901 1.882 1.00 92.19 72 GLU A C 1
ATOM 580 O O . GLU A 1 72 ? -2.600 -7.596 1.389 1.00 92.19 72 GLU A O 1
ATOM 585 N N . GLN A 1 73 ? -4.347 -7.064 2.683 1.00 92.19 73 GLN A N 1
ATOM 586 C CA . GLN A 1 73 ? -3.853 -5.739 3.045 1.00 92.19 73 GLN A CA 1
ATOM 587 C C . GLN A 1 73 ? -2.488 -5.816 3.752 1.00 92.19 73 GLN A C 1
ATOM 589 O O . GLN A 1 73 ? -1.543 -5.118 3.370 1.00 92.19 73 GLN A O 1
ATOM 594 N N . LYS A 1 74 ? -2.343 -6.691 4.758 1.00 91.25 74 LYS A N 1
ATOM 595 C CA . LYS A 1 74 ? -1.060 -6.904 5.450 1.00 91.25 74 LYS A CA 1
ATOM 596 C C . LYS A 1 74 ? 0.017 -7.437 4.512 1.00 91.25 74 LYS A C 1
ATOM 598 O O . LYS A 1 74 ? 1.170 -7.023 4.644 1.00 91.25 74 LYS A O 1
ATOM 603 N N . LEU A 1 75 ? -0.340 -8.319 3.577 1.00 92.19 75 LEU A N 1
ATOM 604 C CA . LEU A 1 75 ? 0.577 -8.834 2.561 1.00 92.19 75 LEU A CA 1
ATOM 605 C C . LEU A 1 75 ? 1.126 -7.692 1.701 1.00 92.19 75 LEU A C 1
ATOM 607 O O . LEU A 1 75 ? 2.342 -7.582 1.553 1.00 92.19 75 LEU A O 1
ATOM 611 N N . VAL A 1 76 ? 0.255 -6.810 1.202 1.00 93.06 76 VAL A N 1
ATOM 612 C CA . VAL A 1 76 ? 0.664 -5.669 0.371 1.00 93.06 76 VAL A CA 1
ATOM 613 C C . VAL A 1 76 ? 1.555 -4.706 1.153 1.00 93.06 76 VAL A C 1
ATOM 615 O O . VAL A 1 76 ? 2.640 -4.366 0.683 1.00 93.06 76 VAL A O 1
ATOM 618 N N . PHE A 1 77 ? 1.170 -4.323 2.373 1.00 91.81 77 PHE A N 1
ATOM 619 C CA . PHE A 1 77 ? 1.991 -3.441 3.210 1.00 91.81 77 PHE A CA 1
ATOM 620 C C . PHE A 1 77 ? 3.350 -4.047 3.577 1.00 91.81 77 PHE A C 1
ATOM 622 O O . PHE A 1 77 ? 4.367 -3.355 3.524 1.00 91.81 77 PHE A O 1
ATOM 629 N N . SER A 1 78 ? 3.394 -5.337 3.910 1.00 90.81 78 SER A N 1
ATOM 630 C CA . SER A 1 78 ? 4.652 -6.027 4.218 1.00 90.81 78 SER A CA 1
ATOM 631 C C . SER A 1 78 ? 5.537 -6.134 2.977 1.00 90.81 78 SER A C 1
ATOM 633 O O . SER A 1 78 ? 6.734 -5.860 3.049 1.00 90.81 78 SER A O 1
ATOM 635 N N . GLY A 1 79 ? 4.945 -6.465 1.825 1.00 90.62 79 GLY A N 1
ATOM 636 C CA . GLY A 1 79 ? 5.632 -6.503 0.538 1.00 90.62 79 GLY A CA 1
ATOM 637 C C . GLY A 1 79 ? 6.238 -5.149 0.182 1.00 90.62 79 GLY A C 1
ATOM 638 O O . GLY A 1 79 ? 7.430 -5.076 -0.106 1.00 90.62 79 GLY A O 1
ATOM 639 N N . LEU A 1 80 ? 5.456 -4.070 0.290 1.00 89.62 80 LEU A N 1
ATOM 640 C CA . LEU A 1 80 ? 5.933 -2.698 0.107 1.00 89.62 80 LEU A CA 1
ATOM 641 C C . LEU A 1 80 ? 7.109 -2.387 1.026 1.00 89.62 80 LEU A C 1
ATOM 643 O O . LEU A 1 80 ? 8.127 -1.895 0.553 1.00 89.62 80 LEU A O 1
ATOM 647 N N . LEU A 1 81 ? 7.014 -2.701 2.320 1.00 87.25 81 LEU A N 1
ATOM 648 C CA . LEU A 1 81 ? 8.097 -2.427 3.264 1.00 87.25 81 LEU A CA 1
ATOM 649 C C . LEU A 1 81 ? 9.404 -3.129 2.861 1.00 87.25 81 LEU A C 1
ATOM 651 O O . LEU A 1 81 ? 10.465 -2.515 2.921 1.00 87.25 81 LEU A O 1
ATOM 655 N N . VAL A 1 82 ? 9.326 -4.385 2.412 1.00 85.94 82 VAL A N 1
ATOM 656 C CA . VAL A 1 82 ? 10.499 -5.174 2.001 1.00 85.94 82 VAL A CA 1
ATOM 657 C C . VAL A 1 82 ? 11.112 -4.647 0.705 1.00 85.94 82 VAL A C 1
ATOM 659 O O . VAL A 1 82 ? 12.323 -4.448 0.631 1.00 85.94 82 VAL A O 1
ATOM 662 N N . ILE A 1 83 ? 10.307 -4.415 -0.333 1.00 78.62 83 ILE A N 1
ATOM 663 C CA . ILE A 1 83 ? 10.850 -4.027 -1.645 1.00 78.62 83 ILE A CA 1
ATOM 664 C C . ILE A 1 83 ? 11.369 -2.585 -1.656 1.00 78.62 83 ILE A C 1
ATOM 666 O O . ILE A 1 83 ? 12.234 -2.240 -2.463 1.00 78.62 83 ILE A O 1
ATOM 670 N N . THR A 1 84 ? 10.803 -1.725 -0.805 1.00 68.75 84 THR A N 1
ATOM 671 C CA . THR A 1 84 ? 11.103 -0.293 -0.807 1.00 68.75 84 THR A CA 1
ATOM 672 C C . THR A 1 84 ? 12.187 0.080 0.199 1.00 68.75 84 THR A C 1
ATOM 674 O O . THR A 1 84 ? 12.606 1.230 0.201 1.00 68.75 84 THR 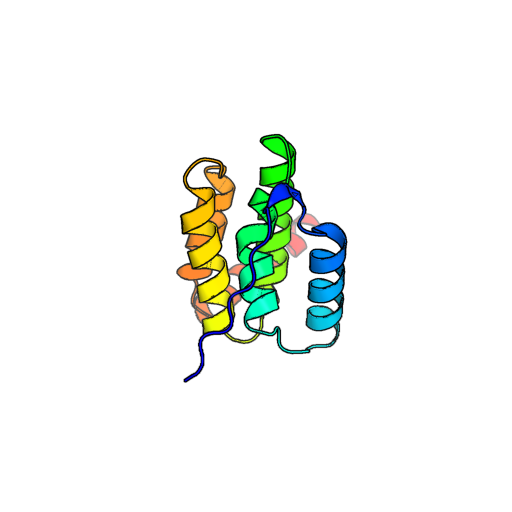A O 1
ATOM 677 N N . ASP A 1 85 ? 12.728 -0.869 0.969 1.00 68.00 85 ASP A N 1
ATOM 678 C CA . ASP A 1 85 ? 13.754 -0.647 2.003 1.00 68.00 85 ASP A CA 1
ATOM 679 C C . ASP A 1 85 ? 14.954 0.202 1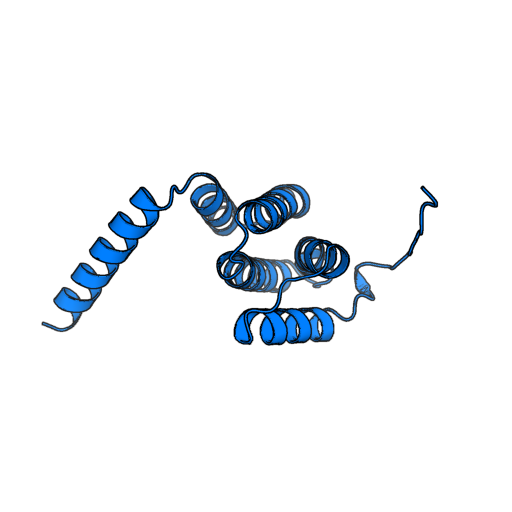.521 1.00 68.00 85 ASP A C 1
ATOM 681 O O . ASP A 1 85 ? 15.498 1.015 2.265 1.00 68.00 85 ASP A O 1
ATOM 685 N N . LYS A 1 86 ? 15.319 0.109 0.232 1.00 65.94 86 LYS A N 1
ATOM 686 C CA . LYS A 1 86 ? 16.416 0.892 -0.373 1.00 65.94 86 LYS A CA 1
ATOM 687 C C . LYS A 1 86 ? 16.033 2.278 -0.906 1.00 65.94 86 LYS A C 1
ATOM 689 O O . LYS A 1 86 ? 16.929 3.064 -1.206 1.00 65.94 86 LYS A O 1
ATOM 694 N N . PHE A 1 87 ? 14.746 2.577 -1.078 1.00 68.56 87 PHE A N 1
ATOM 695 C CA . PHE A 1 87 ? 14.277 3.801 -1.743 1.00 68.56 87 PHE A CA 1
ATOM 696 C C . PHE A 1 87 ? 13.114 4.499 -1.034 1.00 68.56 87 PHE A C 1
ATOM 698 O O . PHE A 1 87 ? 12.663 5.516 -1.537 1.00 68.56 87 PHE A O 1
ATOM 705 N N . ILE A 1 88 ? 12.601 3.996 0.089 1.00 69.50 88 ILE A N 1
ATOM 706 C CA . ILE A 1 88 ? 11.451 4.570 0.795 1.00 69.50 88 ILE A CA 1
ATOM 707 C C . ILE A 1 88 ? 11.846 5.767 1.663 1.00 69.50 88 ILE A C 1
ATOM 709 O O . ILE A 1 88 ? 12.887 5.764 2.322 1.00 69.50 88 ILE A O 1
ATOM 713 N N . SER A 1 89 ? 10.998 6.796 1.699 1.00 77.19 89 SER A N 1
ATOM 714 C CA . SER A 1 89 ? 11.150 7.881 2.667 1.00 77.19 89 SER A CA 1
ATOM 715 C C . SER A 1 89 ? 10.871 7.373 4.091 1.00 77.19 89 SER A C 1
ATOM 717 O O . SER A 1 89 ? 10.079 6.451 4.309 1.00 77.19 89 SER A O 1
ATOM 719 N N . LYS A 1 90 ? 11.484 7.994 5.109 1.00 79.62 90 LYS A N 1
ATOM 720 C CA . LYS A 1 90 ? 11.192 7.653 6.517 1.00 79.62 90 LYS A CA 1
ATOM 721 C C . LYS A 1 90 ? 9.705 7.811 6.852 1.00 79.62 90 LYS A C 1
ATOM 723 O O . LYS A 1 90 ? 9.183 7.071 7.683 1.00 79.62 90 LYS A O 1
ATOM 728 N N . GLU A 1 91 ? 9.040 8.767 6.213 1.00 79.94 91 GLU A N 1
ATOM 729 C CA . GLU A 1 91 ? 7.616 9.039 6.379 1.00 79.94 91 GLU A CA 1
ATOM 730 C C . GLU A 1 91 ? 6.749 7.910 5.817 1.00 79.94 91 GLU A C 1
ATOM 732 O O . GLU A 1 91 ? 5.915 7.367 6.542 1.00 79.94 91 GLU A O 1
ATOM 737 N N . ASN A 1 92 ? 7.027 7.461 4.592 1.00 80.06 92 ASN A N 1
ATOM 738 C CA . ASN A 1 92 ? 6.312 6.349 3.970 1.00 80.06 92 ASN A CA 1
ATOM 739 C C . ASN A 1 92 ? 6.510 5.047 4.757 1.00 80.06 92 ASN A C 1
ATOM 741 O O . ASN A 1 92 ? 5.543 4.344 5.051 1.00 80.06 92 ASN A O 1
ATOM 745 N N . ALA A 1 93 ? 7.734 4.765 5.214 1.00 83.06 93 ALA A N 1
ATOM 746 C CA . ALA A 1 93 ? 8.003 3.604 6.062 1.00 83.06 93 ALA A CA 1
ATOM 747 C C . ALA A 1 93 ? 7.245 3.677 7.398 1.00 83.06 93 ALA A C 1
ATOM 749 O O . ALA A 1 93 ? 6.717 2.671 7.878 1.00 83.06 93 ALA A O 1
ATOM 750 N N . LYS A 1 94 ? 7.157 4.870 8.001 1.00 84.50 94 LYS A N 1
ATOM 751 C CA . LYS A 1 94 ? 6.378 5.099 9.223 1.00 84.50 94 LYS A CA 1
ATOM 752 C C . LYS A 1 94 ? 4.881 4.899 8.974 1.00 84.50 94 LYS A C 1
ATOM 754 O O . LYS A 1 94 ? 4.229 4.286 9.815 1.00 84.50 94 LYS A O 1
ATOM 759 N N . SER A 1 95 ? 4.359 5.365 7.840 1.00 82.69 95 SER A N 1
ATOM 760 C CA . SER A 1 95 ? 2.958 5.188 7.440 1.00 82.69 95 SER A CA 1
ATOM 761 C C . SER A 1 95 ? 2.602 3.707 7.274 1.00 82.69 95 SER A C 1
ATOM 763 O O . SER A 1 95 ? 1.684 3.217 7.934 1.00 82.69 95 SER A O 1
ATOM 765 N N . ILE A 1 96 ? 3.408 2.954 6.514 1.00 83.69 96 ILE A N 1
ATOM 766 C CA . ILE A 1 96 ? 3.230 1.505 6.323 1.00 83.69 96 ILE A CA 1
ATOM 767 C C . ILE A 1 96 ? 3.284 0.767 7.665 1.00 83.69 96 ILE A C 1
ATOM 769 O O . ILE A 1 96 ? 2.395 -0.024 7.977 1.00 83.69 96 ILE A O 1
ATOM 773 N N . ARG A 1 97 ? 4.295 1.050 8.501 1.00 84.94 97 ARG A N 1
ATOM 774 C CA . ARG A 1 97 ? 4.404 0.442 9.838 1.00 84.94 97 ARG A CA 1
ATOM 775 C C . ARG A 1 97 ? 3.184 0.755 10.691 1.00 84.94 97 ARG A C 1
ATOM 777 O O . ARG A 1 97 ? 2.653 -0.143 11.326 1.00 84.94 97 ARG A O 1
ATOM 784 N N . ARG A 1 98 ? 2.709 2.002 10.683 1.00 82.94 98 ARG A N 1
ATOM 785 C CA . ARG A 1 98 ? 1.513 2.396 11.432 1.00 82.94 98 ARG A CA 1
ATOM 786 C C . ARG A 1 98 ? 0.292 1.592 10.993 1.00 82.94 98 ARG A C 1
ATOM 788 O O . ARG A 1 98 ? -0.412 1.088 11.860 1.00 82.94 98 ARG A O 1
ATOM 795 N N . LYS A 1 99 ? 0.080 1.428 9.682 1.00 82.44 99 LYS A N 1
ATOM 796 C CA . LYS A 1 99 ? -1.023 0.628 9.125 1.00 82.44 99 LYS A CA 1
ATOM 797 C C . LYS A 1 99 ? -0.917 -0.860 9.481 1.00 82.44 99 LYS A C 1
ATOM 799 O O . LYS A 1 99 ? -1.938 -1.478 9.745 1.00 82.44 99 LYS A O 1
ATOM 804 N N . LEU A 1 100 ? 0.292 -1.417 9.575 1.00 83.50 100 LEU A N 1
ATOM 805 C CA . LEU A 1 100 ? 0.505 -2.803 10.018 1.00 83.50 100 LEU A CA 1
ATOM 806 C C . LEU A 1 100 ? 0.201 -3.021 11.510 1.00 83.50 100 LEU A C 1
ATOM 808 O O . LEU A 1 100 ? -0.309 -4.079 11.878 1.00 83.50 100 LEU A O 1
ATOM 812 N N . THR A 1 101 ? 0.527 -2.049 12.367 1.00 79.31 101 THR A N 1
ATOM 813 C CA . THR A 1 101 ? 0.352 -2.166 13.828 1.00 79.31 101 THR A CA 1
ATOM 814 C C . THR A 1 101 ? -1.028 -1.706 14.310 1.00 79.31 101 THR A C 1
ATOM 816 O O . THR A 1 101 ? -1.392 -1.949 15.461 1.00 79.31 101 THR A O 1
ATOM 819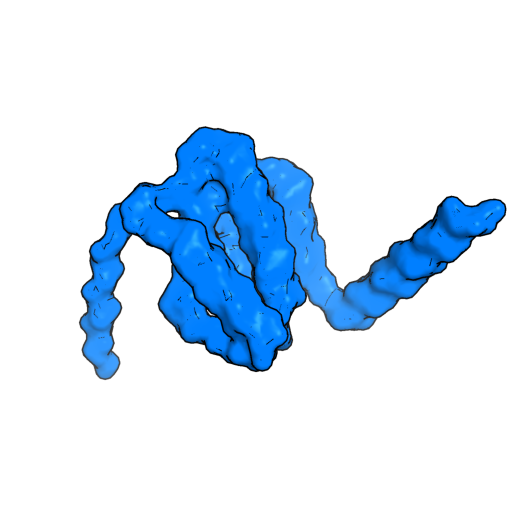 N N . MET A 1 102 ? -1.793 -1.014 13.462 1.00 76.69 102 MET A N 1
ATOM 820 C CA . MET A 1 102 ? -3.108 -0.478 13.800 1.00 76.69 102 MET A CA 1
ATOM 821 C C . MET A 1 102 ? -4.140 -1.592 13.979 1.00 76.69 102 MET A C 1
ATOM 823 O O . MET A 1 102 ? -4.373 -2.404 13.088 1.00 76.69 102 MET A O 1
ATOM 827 N N . THR A 1 103 ? -4.799 -1.610 15.137 1.00 79.94 103 THR A N 1
ATOM 828 C CA . THR A 1 103 ? -6.016 -2.404 15.336 1.00 79.94 103 THR A CA 1
ATOM 829 C C . THR A 1 103 ? -7.227 -1.591 14.886 1.00 79.94 103 THR A C 1
ATOM 831 O O . THR A 1 103 ? -7.194 -0.360 14.925 1.00 79.94 103 THR A O 1
ATOM 834 N N . LYS A 1 104 ? -8.328 -2.258 14.516 1.00 74.81 104 LYS A N 1
ATOM 835 C CA . LYS A 1 104 ? -9.590 -1.579 14.161 1.00 74.81 104 LYS A CA 1
ATOM 836 C C . LYS A 1 104 ? -10.051 -0.594 15.239 1.00 74.81 104 LYS A C 1
ATOM 838 O O . LYS A 1 104 ? -10.434 0.521 14.917 1.00 74.81 104 LYS A O 1
ATOM 843 N N . VAL A 1 105 ? -9.928 -0.977 16.513 1.00 81.19 105 VAL A N 1
ATOM 844 C CA . VAL A 1 105 ? -10.248 -0.108 17.660 1.00 81.19 105 VAL A CA 1
ATOM 845 C C . VAL A 1 105 ? -9.370 1.145 17.665 1.00 81.19 105 VAL A C 1
ATOM 847 O O . VAL A 1 105 ? -9.873 2.249 17.832 1.00 81.19 105 VAL A O 1
ATOM 850 N N . PHE A 1 106 ? -8.061 0.997 17.450 1.00 78.00 106 PHE A N 1
ATOM 851 C CA . PHE A 1 106 ? -7.160 2.146 17.418 1.00 78.00 106 PHE A CA 1
ATOM 852 C C . PHE A 1 106 ? -7.398 3.045 16.194 1.00 78.00 106 PHE A C 1
ATOM 854 O O . PHE A 1 106 ? -7.278 4.260 16.314 1.00 78.00 106 PHE A O 1
ATOM 861 N N . GLN A 1 107 ? -7.778 2.478 15.042 1.00 78.06 107 GLN A N 1
ATOM 862 C CA . GLN A 1 107 ? -8.175 3.247 13.856 1.00 78.06 107 GLN A CA 1
ATOM 863 C C . GLN A 1 107 ? -9.415 4.105 14.141 1.00 78.06 107 GLN A C 1
ATOM 865 O O . GLN A 1 107 ? -9.353 5.307 13.919 1.00 78.06 107 GLN A O 1
ATOM 870 N N . MET A 1 108 ? -10.467 3.533 14.744 1.00 80.62 108 MET A N 1
ATOM 871 C CA . MET A 1 108 ? -11.670 4.286 15.136 1.00 80.62 108 MET A CA 1
ATOM 872 C C . MET A 1 108 ? -11.337 5.469 16.058 1.00 80.62 108 MET A C 1
ATOM 874 O O . MET A 1 108 ? -11.800 6.581 15.826 1.00 80.62 108 MET A O 1
ATOM 878 N N . ILE A 1 109 ? -10.474 5.260 17.060 1.00 83.38 109 ILE A N 1
ATOM 879 C CA . ILE A 1 109 ? -10.046 6.328 17.981 1.00 83.38 109 ILE A CA 1
ATOM 880 C C . ILE A 1 109 ? -9.319 7.456 17.233 1.00 83.38 109 ILE A C 1
ATOM 882 O O . ILE A 1 109 ? -9.521 8.631 17.538 1.00 83.38 109 ILE A O 1
ATOM 886 N N . VAL A 1 110 ? -8.449 7.121 16.277 1.00 82.00 110 VAL A N 1
ATOM 887 C CA . VAL A 1 110 ? -7.718 8.126 15.491 1.00 82.00 110 VAL A CA 1
ATOM 888 C C . VAL A 1 110 ? -8.664 8.907 14.584 1.00 82.00 110 VAL A C 1
ATOM 890 O O . VAL A 1 110 ? -8.584 10.135 14.564 1.00 82.00 110 VAL A O 1
ATOM 893 N N . ASP A 1 111 ? -9.584 8.224 13.906 1.00 83.56 111 ASP A N 1
ATOM 894 C CA . ASP A 1 111 ? -10.554 8.851 13.005 1.00 83.56 111 ASP A CA 1
ATOM 895 C C . ASP A 1 111 ? -11.460 9.839 13.771 1.00 83.56 111 ASP A C 1
ATOM 897 O O . ASP A 1 111 ? -11.657 10.972 13.323 1.00 83.56 111 ASP A O 1
ATOM 901 N N . GLU A 1 112 ? -11.917 9.470 14.978 1.00 85.69 112 GLU A N 1
ATOM 902 C CA . GLU A 1 112 ? -12.682 10.357 15.870 1.00 85.69 112 GLU A CA 1
ATOM 903 C C . GLU A 1 112 ? -11.893 11.611 16.283 1.00 85.69 112 GLU A C 1
ATOM 905 O O . GLU A 1 112 ? -12.446 12.712 16.364 1.00 85.69 112 GLU A O 1
ATOM 910 N N . VAL A 1 113 ? -10.597 11.466 16.583 1.00 88.25 113 VAL A N 1
ATOM 911 C CA . VAL A 1 113 ? -9.734 12.600 16.950 1.00 88.25 113 VAL A CA 1
ATOM 912 C C . VAL A 1 113 ? -9.545 13.540 15.761 1.00 88.25 113 VAL A C 1
ATOM 914 O O . VAL A 1 113 ? -9.623 14.759 15.927 1.00 88.25 113 VAL A O 1
ATOM 917 N N . GLU A 1 114 ? -9.327 13.000 14.562 1.00 85.69 114 GLU A N 1
ATOM 918 C CA . GLU A 1 114 ? -9.198 13.804 13.347 1.00 85.69 114 GLU A CA 1
ATOM 919 C C . GLU A 1 114 ? -10.491 14.546 12.997 1.00 85.69 114 GLU A C 1
ATOM 921 O O . GLU A 1 114 ? -10.447 15.714 12.610 1.00 85.69 114 GLU A O 1
ATOM 926 N N . GLU A 1 115 ? -11.650 13.906 13.161 1.00 85.81 115 GLU A N 1
ATOM 927 C CA . GLU A 1 115 ? -12.945 14.539 12.918 1.00 85.81 115 GLU A CA 1
ATOM 928 C C . GLU A 1 115 ? -13.203 15.703 13.881 1.00 85.81 115 GLU A C 1
ATOM 930 O O . GLU A 1 115 ? -13.587 16.791 13.444 1.00 85.81 115 GLU A O 1
ATOM 935 N N . LYS A 1 116 ? -12.879 15.526 15.168 1.00 87.81 116 LYS A N 1
ATOM 936 C CA . LYS A 1 116 ? -12.946 16.603 16.169 1.00 87.81 116 LYS A CA 1
ATOM 937 C C . LYS A 1 116 ? -12.010 17.764 15.841 1.00 87.81 116 LYS A C 1
ATOM 939 O O . LYS A 1 116 ? -12.381 18.917 16.044 1.00 87.81 116 LYS A O 1
ATOM 944 N N . ASN A 1 117 ? -10.809 17.493 15.332 1.00 84.94 117 ASN A N 1
ATOM 945 C CA . ASN A 1 117 ? -9.876 18.553 14.939 1.00 84.94 117 ASN A CA 1
ATOM 946 C C . ASN A 1 117 ? -10.399 19.349 13.732 1.00 84.94 117 ASN A C 1
ATOM 948 O O . ASN A 1 117 ? -10.386 20.575 13.768 1.00 84.94 117 ASN A O 1
ATOM 952 N N . ARG A 1 118 ? -10.958 18.672 12.718 1.00 85.06 118 ARG A N 1
ATOM 953 C CA . ARG A 1 118 ? -11.583 19.325 11.550 1.00 85.06 118 ARG A CA 1
ATOM 954 C C . ARG A 1 118 ? -12.799 20.184 11.910 1.00 85.06 118 ARG A C 1
ATOM 956 O O . ARG A 1 118 ? -13.104 21.127 11.186 1.00 85.06 118 ARG A O 1
ATOM 963 N N . GLN A 1 119 ? -13.522 19.846 12.979 1.00 77.50 119 GLN A N 1
ATOM 964 C CA . GLN A 1 119 ? -14.629 20.663 13.489 1.00 77.50 119 GLN A CA 1
ATOM 965 C C . GLN A 1 119 ? -14.118 21.939 14.170 1.00 77.50 119 GLN A C 1
ATOM 967 O O . GLN A 1 119 ? -14.660 23.006 13.914 1.00 77.50 119 GLN A O 1
ATOM 972 N N . LYS A 1 120 ? -13.028 21.851 14.944 1.00 75.94 120 LYS A N 1
ATOM 973 C CA . LYS A 1 120 ? -12.407 23.007 15.615 1.00 75.94 120 LYS A CA 1
ATOM 974 C C . LYS A 1 120 ? -11.753 24.009 14.666 1.00 75.94 120 LYS A C 1
ATOM 976 O O . LYS A 1 120 ? -11.674 25.177 14.998 1.00 75.94 120 LYS A O 1
ATOM 981 N N . GLU A 1 121 ? -11.260 23.568 13.511 1.00 70.12 121 GLU A N 1
ATOM 982 C CA . GLU A 1 121 ? -10.685 24.465 12.492 1.00 70.12 121 GLU A CA 1
ATOM 983 C C . GLU A 1 121 ? -11.749 25.249 11.702 1.00 70.12 121 GLU A C 1
ATOM 985 O O . GLU A 1 121 ? -11.409 26.166 10.956 1.00 70.12 121 GLU A O 1
ATOM 990 N N . LYS A 1 122 ? -13.028 24.869 11.824 1.00 64.19 122 LYS A N 1
ATOM 991 C CA . LYS A 1 122 ? -14.164 25.535 11.167 1.00 64.19 122 LYS A CA 1
ATOM 992 C C . LYS A 1 122 ? -14.904 26.520 12.082 1.00 64.19 122 LYS A C 1
ATOM 994 O O . LYS A 1 122 ? -15.798 27.207 11.587 1.00 64.19 122 LYS A O 1
ATOM 999 N N . GLU A 1 123 ? -14.558 26.557 13.367 1.00 51.84 123 GLU A N 1
ATOM 1000 C CA . GLU A 1 123 ? -15.026 27.529 14.369 1.00 51.84 123 GLU A CA 1
ATOM 1001 C C . GLU A 1 123 ? -14.044 28.701 14.485 1.00 51.84 123 GLU A C 1
ATOM 1003 O O . GLU A 1 123 ? -14.529 29.845 14.642 1.00 51.84 123 GLU A O 1
#

pLDDT: mean 84.23, std 7.54, range [51.84, 93.06]

Secondary structure (DSSP, 8-state):
-PPPP----GGGS-HHHHHHHHHHHHHHTPPPPHHHHHHHHHHHHHS-SHHHHHHHHHHHHHHHHT-S-HHHHHHHHHHHHHHHTTT--HHHHHHHHHHHH--HHHHHHHHHHHHHHHHHTT-

Sequence (123 aa):
MTLQMEQVFVRDLPAEKIYQTVIHKLKNGDKLTEKELMQLIILPLAEQGADNKQKRIEQVIELAGQIENEQEQKLVFSGLLVITDKFISKENAKSIRRKLTMTKVFQMIVDEVEEKNRQKEKE

Foldseek 3Di:
DDDDDDDDDLLPPPLVVLLVVLVVCLVVVHDDDPVSLVCLLSSLVNDDDLVSSAVSLVSSLVSLVSHPDPVSSLVSLVSNLVVCVPRYDPVSNVSSVCSNPDDPVNVVVVVVVVVVVVVVVVD